Protein AF-A0A9P9ZEA2-F1 (afdb_monomer_lite)

Structure (mmCIF, N/CA/C/O backbone):
data_AF-A0A9P9ZEA2-F1
#
_entry.id   AF-A0A9P9ZEA2-F1
#
loop_
_atom_site.group_PDB
_atom_site.id
_atom_site.type_symbol
_atom_site.label_atom_id
_atom_site.label_alt_id
_atom_site.label_comp_id
_atom_site.label_asym_id
_atom_site.label_entity_id
_atom_site.label_seq_id
_atom_site.pdbx_PDB_ins_code
_atom_site.Cartn_x
_atom_site.Cartn_y
_atom_site.Cartn_z
_atom_site.occupancy
_atom_site.B_iso_or_equiv
_atom_site.auth_seq_id
_atom_site.auth_comp_id
_atom_site.auth_asym_id
_atom_site.auth_atom_id
_atom_site.pdbx_PDB_model_num
ATOM 1 N N . MET A 1 1 ? -6.207 -0.765 5.613 1.00 91.62 1 MET A N 1
ATOM 2 C CA . MET A 1 1 ? -5.138 0.172 5.197 1.00 91.62 1 MET A CA 1
ATOM 3 C C . MET A 1 1 ? -4.862 1.158 6.320 1.00 91.62 1 MET A C 1
ATOM 5 O O . MET A 1 1 ? -5.777 1.395 7.103 1.00 91.62 1 MET A O 1
ATOM 9 N N . ALA A 1 2 ? -3.643 1.686 6.414 1.00 94.38 2 ALA A N 1
ATOM 10 C CA . ALA A 1 2 ? -3.234 2.719 7.367 1.00 94.38 2 ALA A CA 1
ATOM 11 C C . ALA A 1 2 ? -2.660 3.947 6.628 1.00 94.38 2 ALA A C 1
ATOM 13 O O . ALA A 1 2 ? -1.955 3.785 5.629 1.00 94.38 2 ALA A O 1
ATOM 14 N N . TYR A 1 3 ? -2.970 5.139 7.141 1.00 92.75 3 TYR A N 1
ATOM 15 C CA . TYR A 1 3 ? -2.636 6.466 6.618 1.00 92.75 3 TYR A CA 1
ATOM 16 C C . TYR A 1 3 ? -2.041 7.311 7.750 1.00 92.75 3 TYR A C 1
ATOM 18 O O . TYR A 1 3 ? -2.769 7.890 8.561 1.00 92.75 3 TYR A O 1
ATOM 26 N N . TRP A 1 4 ? -0.726 7.239 7.929 1.00 93.38 4 TRP A N 1
ATOM 27 C CA . TRP A 1 4 ? -0.042 7.840 9.080 1.00 93.38 4 TRP A CA 1
ATOM 28 C C . TRP A 1 4 ? 0.544 9.201 8.683 1.00 93.38 4 TRP A C 1
ATOM 30 O O . TRP A 1 4 ? 0.727 9.464 7.493 1.00 93.38 4 TRP A O 1
ATOM 40 N N . PRO A 1 5 ? 0.840 10.094 9.642 1.00 91.69 5 PRO A N 1
ATOM 41 C CA . PRO A 1 5 ? 1.437 11.386 9.322 1.00 91.69 5 PRO A CA 1
ATOM 42 C C . PRO A 1 5 ? 2.918 11.268 8.937 1.00 91.69 5 PRO A C 1
ATOM 44 O O . PRO A 1 5 ? 3.468 12.180 8.318 1.00 91.69 5 PRO A O 1
ATOM 47 N N . GLU A 1 6 ? 3.583 10.167 9.289 1.00 89.94 6 GLU A N 1
ATOM 48 C CA . GLU A 1 6 ? 4.954 9.893 8.875 1.00 89.94 6 GLU A CA 1
ATOM 49 C C . GLU A 1 6 ? 5.039 9.524 7.387 1.00 89.94 6 GLU A C 1
ATOM 51 O O . GLU A 1 6 ? 4.114 8.975 6.793 1.00 89.94 6 GLU A O 1
ATOM 56 N N . ALA A 1 7 ? 6.191 9.800 6.773 1.00 87.81 7 ALA A N 1
ATOM 57 C CA . ALA A 1 7 ? 6.465 9.347 5.417 1.00 87.81 7 ALA A CA 1
ATOM 58 C C . ALA A 1 7 ? 6.659 7.823 5.377 1.00 87.81 7 ALA A C 1
ATOM 60 O O . ALA A 1 7 ? 7.300 7.237 6.254 1.00 87.81 7 ALA A O 1
ATOM 61 N N . ILE A 1 8 ? 6.168 7.191 4.314 1.00 88.94 8 ILE A N 1
ATOM 62 C CA . ILE A 1 8 ? 6.379 5.763 4.065 1.00 88.94 8 ILE A CA 1
ATOM 63 C C . ILE A 1 8 ? 7.842 5.535 3.685 1.00 88.94 8 ILE A C 1
ATOM 65 O O . ILE A 1 8 ? 8.397 6.232 2.832 1.00 88.94 8 ILE A O 1
ATOM 69 N N . SER A 1 9 ? 8.467 4.535 4.304 1.00 90.69 9 SER A N 1
ATOM 70 C CA . SER A 1 9 ? 9.840 4.130 4.005 1.00 90.69 9 SER A CA 1
ATOM 71 C C . SER A 1 9 ? 9.878 2.834 3.189 1.00 90.69 9 SER A C 1
ATOM 73 O O . SER A 1 9 ? 8.877 2.141 3.012 1.00 90.69 9 SER A O 1
ATOM 75 N N . CYS A 1 10 ? 11.067 2.456 2.725 1.00 95.56 10 CYS A N 1
ATOM 76 C CA . CYS A 1 10 ? 11.276 1.209 1.989 1.00 95.56 10 CYS A CA 1
ATOM 77 C C . CYS A 1 10 ? 11.140 -0.070 2.853 1.00 95.56 10 CYS A C 1
ATOM 79 O O . CYS A 1 10 ? 11.220 -1.172 2.309 1.00 95.56 10 CYS A O 1
ATOM 81 N N . ASN A 1 11 ? 10.971 0.056 4.178 1.00 94.88 11 ASN A N 1
ATOM 82 C CA . ASN A 1 11 ? 10.863 -1.060 5.133 1.00 94.88 11 ASN A CA 1
ATOM 83 C C . ASN A 1 11 ? 9.706 -0.926 6.133 1.00 94.88 11 ASN A C 1
ATOM 85 O O . ASN A 1 11 ? 9.205 -1.933 6.621 1.00 94.88 11 ASN A O 1
ATOM 89 N N . ASP A 1 12 ? 9.275 0.293 6.443 1.00 91.00 12 ASP A N 1
ATOM 90 C CA . ASP A 1 12 ? 8.458 0.568 7.631 1.00 91.00 12 ASP A CA 1
ATOM 91 C C . ASP A 1 12 ? 6.960 0.657 7.309 1.00 91.00 12 ASP A C 1
ATOM 93 O O . ASP A 1 12 ? 6.206 1.370 7.967 1.00 91.00 12 ASP A O 1
ATOM 97 N N . PHE A 1 13 ? 6.519 -0.068 6.277 1.00 94.31 13 PHE A N 1
ATOM 98 C CA . PHE A 1 13 ? 5.126 -0.069 5.828 1.00 94.31 13 PHE A CA 1
ATOM 99 C C . PHE A 1 13 ? 4.242 -1.049 6.610 1.00 94.31 13 PHE A C 1
ATOM 101 O O . PHE A 1 13 ? 3.027 -1.019 6.452 1.00 94.31 13 PHE A O 1
ATOM 108 N N . CYS A 1 14 ? 4.805 -1.941 7.432 1.00 96.75 14 CYS A N 1
ATOM 109 C CA . CYS A 1 14 ? 4.018 -2.893 8.213 1.00 96.75 14 CYS A CA 1
ATOM 110 C C . CYS A 1 14 ? 3.845 -2.408 9.652 1.00 96.75 14 CYS A C 1
ATOM 112 O O . CYS A 1 14 ? 4.822 -2.259 10.389 1.00 96.75 14 CYS A O 1
ATOM 114 N N . VAL A 1 15 ? 2.599 -2.193 10.073 1.00 96.62 15 VAL A N 1
ATOM 115 C CA . VAL A 1 15 ? 2.271 -1.720 11.422 1.00 96.62 15 VAL A CA 1
ATOM 116 C C . VAL A 1 15 ? 1.364 -2.711 12.139 1.00 96.62 15 VAL A C 1
ATOM 118 O O . VAL A 1 15 ? 0.409 -3.231 11.570 1.00 96.62 15 VAL A O 1
ATOM 121 N N . GLU A 1 16 ? 1.657 -2.979 13.407 1.00 97.44 16 GLU A N 1
ATOM 122 C CA . GLU A 1 16 ? 0.759 -3.702 14.306 1.00 97.44 16 GLU A CA 1
ATOM 123 C C . GLU A 1 16 ? 0.009 -2.685 15.161 1.00 97.44 16 GLU A C 1
ATOM 125 O O . GLU A 1 16 ? 0.640 -1.926 15.898 1.00 97.44 16 GLU A O 1
ATOM 130 N N . VAL A 1 17 ? -1.321 -2.682 15.082 1.00 97.19 17 VAL A N 1
ATOM 131 C CA . VAL A 1 17 ? -2.197 -1.809 15.875 1.00 97.19 17 VAL A CA 1
ATOM 132 C C . VAL A 1 17 ? -2.972 -2.657 16.870 1.00 97.19 17 VAL A C 1
ATOM 134 O O . VAL A 1 17 ? -3.489 -3.716 16.519 1.00 97.19 17 VAL A O 1
ATOM 137 N N . SER A 1 18 ? -3.032 -2.205 18.120 1.00 96.62 18 SER A N 1
ATOM 138 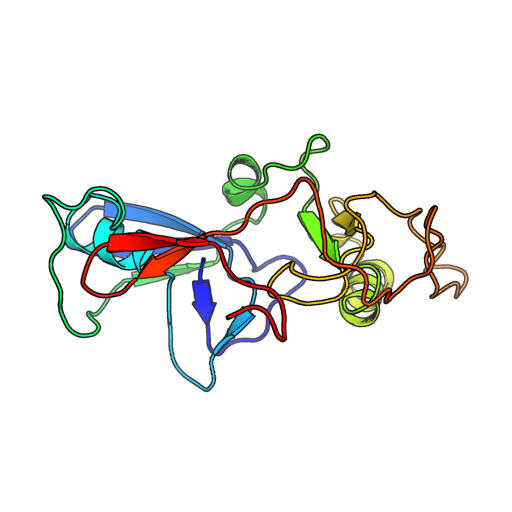C CA . SER A 1 18 ? -3.6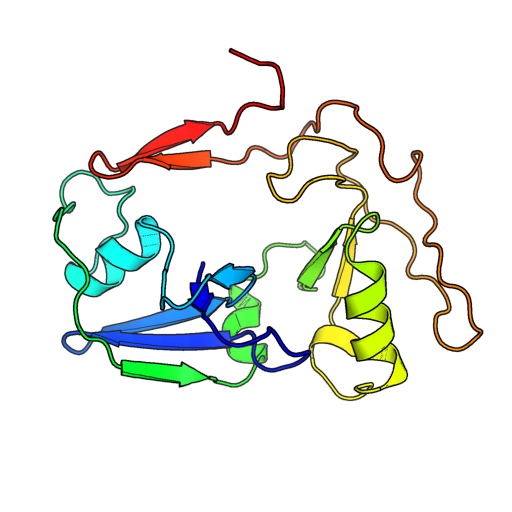30 -2.938 19.232 1.00 96.62 18 SER A CA 1
ATOM 139 C C . SER A 1 18 ? -4.636 -2.097 20.011 1.00 96.62 18 SER A C 1
ATOM 141 O O . SER A 1 18 ? -4.378 -0.938 20.347 1.00 96.62 18 SER A O 1
ATOM 143 N N . TYR A 1 19 ? -5.769 -2.712 20.345 1.00 95.62 19 TYR A N 1
ATOM 144 C CA . TYR A 1 19 ? -6.839 -2.118 21.142 1.00 95.62 19 TYR A CA 1
ATOM 145 C C . TYR A 1 19 ? -7.619 -3.203 21.890 1.00 95.62 19 TYR A C 1
ATOM 147 O O . TYR A 1 19 ? -7.915 -4.255 21.329 1.00 95.62 19 TYR A O 1
ATOM 155 N N . GLY A 1 20 ? -7.947 -2.970 23.165 1.00 91.50 20 GLY A N 1
ATOM 156 C CA . GLY A 1 20 ? -8.819 -3.871 23.933 1.00 91.50 20 GLY A CA 1
ATOM 157 C C . GLY A 1 20 ? -8.349 -5.335 23.999 1.00 91.50 20 GLY A C 1
ATOM 158 O O . GLY A 1 20 ? -9.179 -6.238 24.009 1.00 91.50 20 GLY A O 1
ATOM 159 N N . GLY A 1 21 ? -7.032 -5.581 23.989 1.00 92.25 21 GLY A N 1
ATOM 160 C CA . GLY A 1 21 ? -6.442 -6.929 23.986 1.00 92.25 21 GLY A CA 1
ATOM 161 C C . GLY A 1 21 ? -6.379 -7.616 22.614 1.00 92.25 21 GLY A C 1
ATOM 162 O O . GLY A 1 21 ? -5.894 -8.741 22.527 1.00 92.25 21 GLY A O 1
ATOM 163 N N . ARG A 1 22 ? -6.835 -6.954 21.546 1.00 93.06 22 ARG A N 1
ATOM 164 C CA . ARG A 1 22 ? -6.713 -7.405 20.153 1.00 93.06 22 ARG A CA 1
ATOM 165 C C . ARG A 1 22 ? -5.544 -6.708 19.471 1.00 93.06 22 ARG A C 1
ATOM 167 O O . ARG A 1 22 ? -5.227 -5.569 19.813 1.00 93.06 22 ARG A O 1
ATOM 174 N N . SER A 1 23 ? -4.977 -7.363 18.461 1.00 95.12 23 SER A N 1
ATOM 175 C CA . SER A 1 23 ? -3.958 -6.792 17.578 1.00 95.12 23 SER A CA 1
ATOM 176 C C . SER A 1 23 ? -4.235 -7.176 16.126 1.00 95.12 23 SER A C 1
ATOM 178 O O . SER A 1 23 ? -4.678 -8.293 15.854 1.00 95.12 23 SER A O 1
ATOM 180 N N . ALA A 1 24 ? -3.955 -6.266 15.196 1.00 95.94 24 ALA A N 1
ATOM 181 C CA . ALA A 1 24 ? -4.027 -6.502 13.757 1.00 95.94 24 ALA A CA 1
ATOM 182 C C . ALA A 1 24 ? -2.825 -5.894 13.036 1.00 95.94 24 ALA A C 1
ATOM 184 O O . ALA A 1 24 ? -2.257 -4.900 13.487 1.00 95.94 24 ALA A O 1
ATOM 185 N N . LEU A 1 25 ? -2.461 -6.497 11.905 1.00 97.12 25 LEU A N 1
ATOM 186 C CA . LEU A 1 25 ? -1.431 -5.985 11.010 1.00 97.12 25 LEU A CA 1
ATOM 187 C C . LEU A 1 25 ? -2.075 -5.163 9.904 1.00 97.12 25 LEU A C 1
ATOM 189 O O . LEU A 1 25 ? -2.956 -5.664 9.206 1.00 97.12 25 LEU A O 1
ATOM 193 N N . PHE A 1 26 ? -1.605 -3.935 9.717 1.00 95.94 26 PHE A N 1
ATOM 194 C CA . PHE A 1 26 ? -2.004 -3.061 8.624 1.00 95.94 26 PHE A CA 1
ATOM 195 C C . PHE A 1 26 ? -0.793 -2.654 7.795 1.00 95.94 26 PHE A C 1
ATOM 197 O O . PHE A 1 26 ? 0.333 -2.597 8.287 1.00 95.94 26 PHE A O 1
ATOM 204 N N . MET A 1 27 ? -1.055 -2.339 6.529 1.00 94.94 27 MET A N 1
ATOM 205 C CA . MET A 1 27 ? -0.073 -1.714 5.657 1.00 94.94 27 MET A CA 1
ATOM 206 C C . MET A 1 27 ? -0.272 -0.194 5.686 1.00 94.94 27 MET A C 1
ATOM 208 O O . MET A 1 27 ? -1.361 0.285 5.356 1.00 94.94 27 MET A O 1
ATOM 212 N N . HIS A 1 28 ? 0.763 0.532 6.102 1.00 94.44 28 HIS A N 1
ATOM 213 C CA . HIS A 1 28 ? 0.897 1.980 5.981 1.00 94.44 28 HIS A CA 1
ATOM 214 C C . HIS A 1 28 ? 1.357 2.299 4.556 1.00 94.44 28 HIS A C 1
ATOM 216 O O . HIS A 1 28 ? 2.511 2.052 4.207 1.00 94.44 28 HIS A O 1
ATOM 222 N N . LEU A 1 29 ? 0.423 2.762 3.725 1.00 89.25 29 LEU A N 1
ATOM 223 C CA . LEU A 1 29 ? 0.618 2.884 2.272 1.00 89.25 29 LEU A CA 1
ATOM 224 C C . LEU A 1 29 ? 0.303 4.265 1.716 1.00 89.25 29 LEU A C 1
ATOM 226 O O . LEU A 1 29 ? 0.528 4.495 0.532 1.00 89.25 29 LEU A O 1
ATOM 230 N N . ASP A 1 30 ? -0.169 5.179 2.555 1.00 87.12 30 ASP A N 1
ATOM 231 C CA . ASP A 1 30 ? -0.348 6.574 2.178 1.00 87.12 30 ASP A CA 1
ATOM 232 C C . ASP A 1 30 ? -0.168 7.476 3.408 1.00 87.12 30 ASP A C 1
ATOM 234 O O . ASP A 1 30 ? -0.152 6.998 4.544 1.00 87.12 30 ASP A O 1
ATOM 238 N N . ASN A 1 31 ? 0.026 8.768 3.180 1.00 88.81 31 ASN A N 1
ATOM 239 C CA . ASN A 1 31 ? 0.260 9.758 4.215 1.00 88.81 31 ASN A CA 1
ATOM 240 C C . ASN A 1 31 ? -1.032 10.513 4.534 1.00 88.81 31 ASN A C 1
ATOM 242 O O . ASN A 1 31 ? -1.781 10.904 3.641 1.00 88.81 31 ASN A O 1
ATOM 246 N N . SER A 1 32 ? -1.277 10.767 5.812 1.00 87.06 32 SER A N 1
ATOM 247 C CA . SER A 1 32 ? -2.335 11.684 6.230 1.00 87.06 32 SER A CA 1
ATOM 248 C C . SER A 1 32 ? -1.768 13.087 6.475 1.00 87.06 32 SER A C 1
ATOM 250 O O . SER A 1 32 ? -0.600 13.271 6.819 1.00 87.06 32 SER A O 1
ATOM 252 N N . ALA A 1 33 ? -2.629 14.103 6.433 1.00 82.50 33 ALA A N 1
ATOM 253 C CA . ALA A 1 33 ? -2.261 15.481 6.765 1.00 82.50 33 ALA A CA 1
ATOM 254 C C . ALA A 1 33 ? -2.098 15.743 8.287 1.00 82.50 33 ALA A C 1
ATOM 256 O O . ALA A 1 33 ? -2.311 16.871 8.737 1.00 82.50 33 ALA A O 1
ATOM 257 N N . GLY A 1 34 ? -1.750 14.727 9.092 1.00 86.75 34 GLY A N 1
ATOM 258 C CA . GLY A 1 34 ? -1.477 14.871 10.533 1.00 86.75 34 GLY A CA 1
ATOM 259 C C . GLY A 1 34 ? -2.170 13.866 11.463 1.00 86.75 34 GLY A C 1
ATOM 260 O O . GLY A 1 34 ? -1.973 13.938 12.675 1.00 86.75 34 GLY A O 1
ATOM 261 N N . ALA A 1 35 ? -2.977 12.946 10.935 1.00 89.94 35 ALA A N 1
ATOM 262 C CA . ALA A 1 35 ? -3.791 12.005 11.709 1.00 89.94 35 ALA A CA 1
ATOM 263 C C . ALA A 1 35 ? -3.310 10.548 11.569 1.00 89.94 35 ALA A C 1
ATOM 265 O O . ALA A 1 35 ? -2.577 10.205 10.655 1.00 89.94 35 ALA A O 1
ATOM 266 N N . HIS A 1 36 ? -3.689 9.664 12.485 1.00 93.25 36 HIS A N 1
ATOM 267 C CA . HIS A 1 36 ? -3.428 8.229 12.320 1.00 93.25 36 HIS A CA 1
ATOM 268 C C . HIS A 1 36 ? -4.718 7.560 11.858 1.00 93.25 36 HIS A C 1
ATOM 270 O O . HIS A 1 36 ? -5.497 7.078 12.685 1.00 93.25 36 HIS A O 1
ATOM 276 N N . ASP A 1 37 ? -4.965 7.576 10.550 1.00 93.38 37 ASP A N 1
ATOM 277 C CA . ASP A 1 37 ? -6.226 7.097 9.989 1.00 93.38 37 ASP A CA 1
ATOM 278 C C . ASP A 1 37 ? -6.083 5.672 9.471 1.00 93.38 37 ASP A C 1
ATOM 280 O O . ASP A 1 37 ? -5.093 5.305 8.847 1.00 93.38 37 ASP A O 1
ATOM 284 N N . VAL A 1 38 ? -7.097 4.842 9.682 1.00 94.12 38 VAL A N 1
ATOM 285 C CA . VAL A 1 38 ? -7.187 3.515 9.064 1.00 94.12 38 VAL A CA 1
ATOM 286 C C . VAL A 1 38 ? -8.485 3.411 8.281 1.00 94.12 38 VAL A C 1
ATOM 288 O O . VAL A 1 38 ? -9.456 4.104 8.575 1.00 94.12 38 VAL A O 1
ATOM 291 N N . SER A 1 39 ? -8.524 2.516 7.295 1.00 93.06 39 SER A N 1
ATOM 292 C CA . SER A 1 39 ? -9.766 2.206 6.576 1.00 93.06 39 SER A CA 1
ATOM 293 C C . SER A 1 39 ? -10.880 1.824 7.554 1.00 93.06 39 SER A C 1
ATOM 295 O O . SER A 1 39 ? -10.613 1.092 8.510 1.00 93.06 39 SER A O 1
ATOM 297 N N . PHE A 1 40 ? -12.124 2.238 7.285 1.00 94.19 40 PHE A N 1
ATOM 298 C CA . PHE A 1 40 ? -13.263 1.972 8.176 1.00 94.19 40 PHE A CA 1
ATOM 299 C C . PHE A 1 40 ? -13.419 0.479 8.515 1.00 94.19 40 PHE A C 1
ATOM 301 O O . PHE A 1 40 ? -13.644 0.125 9.669 1.00 94.19 40 PHE A O 1
ATOM 308 N N . GLU A 1 41 ? -13.152 -0.395 7.542 1.00 93.38 41 GLU A N 1
ATOM 309 C CA . GLU A 1 41 ? -13.076 -1.848 7.724 1.00 93.38 41 GLU A CA 1
ATOM 310 C C . GLU A 1 41 ? -12.179 -2.267 8.903 1.00 93.38 41 GLU A C 1
ATOM 312 O O . GLU A 1 41 ? -12.572 -3.041 9.774 1.00 93.38 41 GLU A O 1
ATOM 317 N N . ASN A 1 42 ? -10.975 -1.698 8.956 1.00 93.81 42 ASN A N 1
ATOM 318 C CA . ASN A 1 42 ? -9.967 -2.001 9.965 1.00 93.81 42 ASN A CA 1
ATOM 319 C C . ASN A 1 42 ? -10.269 -1.296 11.286 1.00 93.81 42 ASN A C 1
ATOM 321 O O . ASN A 1 42 ? -10.012 -1.850 12.355 1.00 93.81 42 ASN A O 1
ATOM 325 N N . TRP A 1 43 ? -10.802 -0.077 11.209 1.00 94.31 43 TRP A N 1
ATOM 326 C CA . TRP A 1 43 ? -11.222 0.694 12.369 1.00 94.31 43 TRP A CA 1
ATOM 327 C C . TRP A 1 43 ? -12.296 -0.064 13.167 1.00 94.31 43 TRP A C 1
ATOM 329 O O . TRP A 1 43 ? -12.127 -0.284 14.367 1.00 94.31 43 TRP A O 1
ATOM 339 N N . ASN A 1 44 ? -13.339 -0.566 12.489 1.00 95.38 44 ASN A N 1
ATOM 340 C CA . ASN A 1 44 ? -14.427 -1.297 13.142 1.00 95.38 44 ASN A CA 1
ATOM 341 C C . ASN A 1 44 ? -13.930 -2.622 13.729 1.00 95.38 44 ASN A C 1
ATOM 343 O O . ASN A 1 44 ? -14.314 -2.981 14.843 1.00 95.38 44 ASN A O 1
ATOM 347 N N . TYR A 1 45 ? -13.018 -3.309 13.031 1.00 95.12 45 TYR A N 1
ATOM 348 C CA . TYR A 1 45 ? -12.394 -4.529 13.543 1.00 95.12 45 TYR A CA 1
ATOM 349 C C . TYR A 1 45 ? -11.630 -4.285 14.845 1.00 95.12 45 TYR A C 1
ATOM 351 O O . TYR A 1 45 ? -11.733 -5.076 15.783 1.00 95.12 45 TYR A O 1
ATOM 359 N N . LEU A 1 46 ? -10.874 -3.190 14.945 1.00 94.62 46 LEU A N 1
ATOM 360 C CA . LEU A 1 46 ? -10.160 -2.868 16.180 1.00 94.62 46 LEU A CA 1
ATOM 361 C C . LEU A 1 46 ? -11.129 -2.667 17.348 1.00 94.62 46 LEU A C 1
ATOM 363 O O . LEU A 1 46 ? -10.935 -3.252 18.422 1.00 94.62 46 LEU A O 1
ATOM 367 N N . GLU A 1 47 ? -12.179 -1.879 17.135 1.00 93.62 47 GLU A N 1
ATOM 368 C CA . GLU A 1 47 ? -13.131 -1.534 18.187 1.00 93.62 47 GLU A CA 1
ATOM 369 C C . GLU A 1 47 ? -13.992 -2.731 18.609 1.00 93.62 47 GLU A C 1
ATOM 371 O O . GLU A 1 47 ? -14.103 -3.026 19.802 1.00 93.62 47 GLU A O 1
ATOM 376 N N . THR A 1 48 ? -14.545 -3.463 17.643 1.00 94.00 48 THR A N 1
ATOM 377 C CA . THR A 1 48 ? -15.603 -4.461 17.875 1.00 94.00 48 THR A CA 1
ATOM 378 C C . THR A 1 48 ? -15.125 -5.909 17.764 1.00 94.00 48 THR A C 1
ATOM 380 O O . THR A 1 48 ? -15.751 -6.809 18.321 1.00 94.00 48 THR A O 1
ATOM 383 N N . GLY A 1 49 ? -14.005 -6.148 17.077 1.00 94.56 49 GLY A N 1
ATOM 384 C CA . GLY A 1 49 ? -13.547 -7.479 16.670 1.00 94.56 49 GLY A CA 1
ATOM 385 C C . GLY A 1 49 ? -14.082 -7.947 15.313 1.00 94.56 49 GLY A C 1
ATOM 386 O O . GLY A 1 49 ? -13.685 -9.021 14.869 1.00 94.56 49 GLY A O 1
ATOM 387 N N . TYR A 1 50 ? -14.930 -7.158 14.646 1.00 95.38 50 TYR A N 1
ATOM 388 C CA . TYR A 1 50 ? -15.550 -7.502 13.364 1.00 95.38 50 TYR A CA 1
ATOM 389 C C . TYR A 1 50 ? -15.259 -6.440 12.297 1.00 95.38 50 TYR A C 1
ATOM 391 O O . TYR A 1 50 ? -15.281 -5.246 12.607 1.00 95.38 50 TYR A O 1
ATOM 399 N N . PRO A 1 51 ? -14.994 -6.830 11.040 1.00 94.19 51 PRO A N 1
ATOM 400 C CA . PRO A 1 51 ? -14.861 -5.868 9.950 1.00 94.19 51 PRO A CA 1
ATOM 401 C C . PRO A 1 51 ? -16.151 -5.055 9.748 1.00 94.19 51 PRO A C 1
ATOM 403 O O . PRO A 1 51 ? -17.240 -5.513 10.086 1.00 94.19 51 PRO A O 1
ATOM 406 N N . ALA A 1 52 ? -16.047 -3.857 9.170 1.00 95.00 52 ALA A N 1
ATOM 407 C CA . ALA A 1 52 ? -17.214 -3.006 8.912 1.00 95.00 52 ALA A CA 1
ATOM 408 C C . ALA A 1 52 ? -18.159 -3.601 7.851 1.00 95.00 52 ALA A C 1
ATOM 410 O O . ALA A 1 52 ? -19.365 -3.367 7.896 1.00 95.00 52 ALA A O 1
ATOM 411 N N . SER A 1 53 ? -17.629 -4.409 6.932 1.00 93.81 53 SER A N 1
ATOM 412 C CA . SER A 1 53 ? -18.406 -5.198 5.973 1.00 93.81 53 SER A CA 1
ATOM 413 C C . SER A 1 53 ? -19.354 -6.204 6.647 1.00 93.81 53 SER A C 1
ATOM 415 O O . SER A 1 53 ? -20.366 -6.597 6.057 1.00 93.81 53 SER A O 1
ATOM 417 N N . GLU A 1 54 ? -19.107 -6.570 7.909 1.00 95.50 54 GLU A N 1
ATOM 418 C CA . GLU A 1 54 ? -20.020 -7.367 8.725 1.00 95.50 54 GLU A CA 1
ATOM 419 C C . GLU A 1 54 ? -21.040 -6.471 9.443 1.00 95.50 54 GLU A C 1
ATOM 421 O O . GLU A 1 54 ? -20.969 -6.195 10.641 1.00 95.50 54 GLU A O 1
ATOM 426 N N . LYS A 1 55 ? -22.032 -6.018 8.672 1.00 90.25 55 LYS A N 1
ATOM 427 C CA . LYS A 1 55 ? -22.952 -4.919 9.019 1.00 90.25 55 LYS A CA 1
ATOM 428 C C . LYS A 1 55 ? -23.651 -5.014 10.382 1.00 90.25 55 LYS A C 1
ATOM 430 O O . LYS A 1 55 ? -23.989 -3.990 10.966 1.00 90.25 55 LYS A O 1
ATOM 435 N N . ASN A 1 56 ? -23.860 -6.222 10.909 1.00 93.81 56 ASN A N 1
ATOM 436 C CA . ASN A 1 56 ? -24.497 -6.434 12.217 1.00 93.81 56 ASN A CA 1
ATOM 437 C C . ASN A 1 56 ? -23.609 -6.030 13.408 1.00 93.81 56 ASN A C 1
ATOM 439 O O . ASN A 1 56 ? -24.092 -5.981 14.539 1.00 93.81 56 ASN A O 1
ATOM 443 N N . HIS A 1 57 ? -22.329 -5.753 13.163 1.00 93.06 57 HIS A N 1
ATOM 444 C CA . HIS A 1 57 ? -21.326 -5.437 14.176 1.00 93.06 57 HIS A CA 1
ATOM 445 C C . HIS A 1 57 ? -20.707 -4.053 13.984 1.00 93.06 57 HIS A C 1
ATOM 447 O O . HIS A 1 57 ? -19.624 -3.778 14.500 1.00 93.06 57 HIS A O 1
ATOM 453 N N . ILE A 1 58 ? -21.379 -3.168 13.247 1.00 93.19 58 ILE A N 1
ATOM 454 C CA . ILE A 1 58 ? -20.908 -1.799 13.087 1.00 93.19 58 ILE A CA 1
ATOM 455 C C . ILE A 1 58 ? -21.184 -1.000 14.359 1.00 93.19 58 ILE A C 1
ATOM 457 O O . ILE A 1 58 ? -22.323 -0.936 14.825 1.00 93.19 58 ILE A O 1
ATOM 461 N N . ASN A 1 59 ? -20.151 -0.338 14.880 1.00 88.50 59 ASN A N 1
ATOM 462 C CA . ASN A 1 59 ? -20.278 0.622 15.972 1.00 88.50 59 ASN A CA 1
ATOM 463 C C . ASN A 1 59 ? -19.743 1.996 15.544 1.00 88.50 59 ASN A C 1
ATOM 465 O O . ASN A 1 59 ? -18.554 2.256 15.705 1.00 88.50 59 ASN A O 1
ATOM 469 N N . PRO A 1 60 ? -20.573 2.892 14.981 1.00 81.50 60 PRO A N 1
ATOM 470 C CA . PRO A 1 60 ? -20.108 4.199 14.536 1.00 81.50 60 PRO A CA 1
ATOM 471 C C . PRO A 1 60 ? -19.695 5.044 15.743 1.00 81.50 60 PRO A C 1
ATOM 473 O O . PRO A 1 60 ? -20.525 5.381 16.590 1.00 81.50 60 PRO A O 1
ATOM 476 N N . SER A 1 61 ? -18.416 5.394 15.829 1.00 86.06 61 SER A N 1
ATOM 477 C CA . SER A 1 61 ? -17.866 6.188 16.926 1.00 86.06 61 SER A CA 1
ATOM 478 C C . SER A 1 61 ? -16.787 7.151 16.411 1.00 86.06 61 SER A C 1
ATOM 480 O O . SER A 1 61 ? -16.414 7.131 15.237 1.00 86.06 61 SER A O 1
ATOM 482 N N . ALA A 1 62 ? -16.351 8.077 17.266 1.00 87.31 62 ALA A N 1
ATOM 483 C CA . ALA A 1 62 ? -15.227 8.956 16.951 1.00 87.31 62 ALA A CA 1
ATOM 484 C C . ALA A 1 62 ? -13.893 8.198 17.083 1.00 87.31 62 ALA A C 1
ATOM 486 O O . ALA A 1 62 ? -13.848 7.061 17.538 1.00 87.31 62 ALA A O 1
ATOM 487 N N . GLY A 1 63 ? -12.774 8.841 16.745 1.00 87.81 63 GLY A N 1
ATOM 488 C CA . GLY A 1 63 ? -11.455 8.251 16.982 1.00 87.81 63 GLY A CA 1
ATOM 489 C C . GLY A 1 63 ? -11.250 7.826 18.446 1.00 87.81 63 GLY A C 1
ATOM 490 O O . GLY A 1 63 ? -11.693 8.506 19.374 1.00 87.81 63 GLY A O 1
ATOM 491 N N . PHE A 1 64 ? -10.543 6.715 18.649 1.00 91.12 64 PHE A N 1
ATOM 492 C CA . PHE A 1 64 ? -10.178 6.200 19.968 1.00 91.12 64 PHE A CA 1
ATOM 493 C C . PHE A 1 64 ? -8.673 5.942 20.065 1.00 91.12 64 PHE A C 1
ATOM 495 O O . PHE A 1 64 ? -7.987 5.714 19.069 1.00 91.12 64 PHE A O 1
ATOM 502 N N . THR A 1 65 ? -8.148 5.974 21.290 1.00 94.62 65 THR A N 1
ATOM 503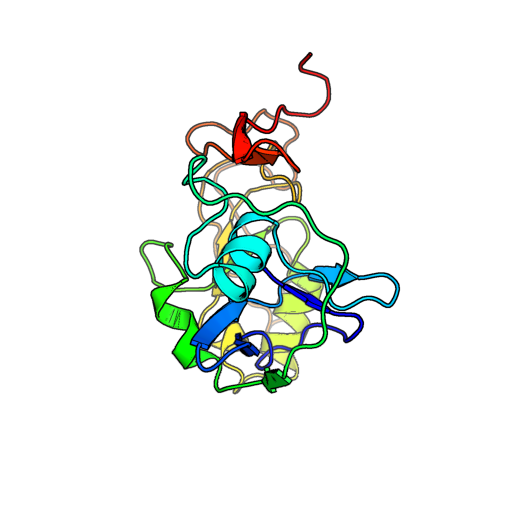 C CA . THR A 1 65 ? -6.717 5.775 21.535 1.00 94.62 65 THR A CA 1
ATOM 504 C C . THR A 1 65 ? -6.344 4.304 21.392 1.00 94.62 65 THR A C 1
ATOM 506 O O . THR A 1 65 ? -6.847 3.447 22.121 1.00 94.62 65 THR A O 1
ATOM 509 N N . THR A 1 66 ? -5.405 4.025 20.494 1.00 94.31 66 THR A N 1
ATOM 510 C CA . THR A 1 66 ? -4.803 2.703 20.297 1.00 94.31 66 THR A CA 1
ATOM 511 C C . THR A 1 66 ? -3.310 2.740 20.599 1.00 94.31 66 THR A C 1
ATOM 513 O O . THR A 1 66 ? -2.728 3.800 20.828 1.00 94.31 66 THR A O 1
ATOM 516 N N . GLN A 1 67 ? -2.689 1.565 20.633 1.00 96.38 67 GLN A N 1
ATOM 517 C CA . GLN A 1 67 ? -1.236 1.431 20.603 1.00 96.38 67 GLN A CA 1
ATOM 518 C C . GLN A 1 67 ? -0.835 0.919 19.229 1.00 96.38 67 GLN A C 1
ATOM 520 O O . GLN A 1 67 ? -1.473 -0.001 18.717 1.00 96.38 67 GLN A O 1
ATOM 525 N N . TYR A 1 68 ? 0.234 1.454 18.651 1.00 96.06 68 TYR A N 1
ATOM 526 C CA . TYR A 1 68 ? 0.795 0.905 17.425 1.00 96.06 68 TYR A CA 1
ATOM 527 C C . TYR A 1 68 ? 2.312 0.796 17.509 1.00 96.06 68 TYR A C 1
ATOM 529 O O . TYR A 1 68 ? 2.965 1.470 18.305 1.00 96.06 68 TYR A O 1
ATOM 537 N N . LYS A 1 69 ? 2.870 -0.071 16.670 1.00 95.94 69 LYS A N 1
ATOM 538 C CA . LYS A 1 69 ? 4.309 -0.143 16.417 1.00 95.94 69 LYS A CA 1
ATOM 539 C C . LYS A 1 69 ? 4.561 -0.568 14.978 1.00 95.94 69 LYS A C 1
ATOM 541 O O . LYS A 1 69 ? 3.844 -1.420 14.448 1.00 95.94 69 LYS A O 1
ATOM 546 N N . THR A 1 70 ? 5.611 -0.027 14.380 1.00 95.75 70 THR A N 1
ATOM 547 C CA . THR A 1 70 ? 6.180 -0.580 13.150 1.00 95.75 70 THR A CA 1
ATOM 548 C C . THR A 1 70 ? 6.801 -1.937 13.460 1.00 95.75 70 THR A C 1
ATOM 550 O O . THR A 1 70 ? 7.483 -2.111 14.474 1.00 95.75 70 THR A O 1
ATOM 553 N N . VAL A 1 71 ? 6.534 -2.917 12.609 1.00 96.81 71 VAL A N 1
ATOM 554 C CA . VAL A 1 71 ? 7.068 -4.276 12.713 1.00 96.81 71 VAL A CA 1
ATOM 555 C C . VAL A 1 71 ? 7.755 -4.656 11.407 1.00 96.81 71 VAL A C 1
ATOM 557 O O . VAL A 1 71 ? 7.643 -3.946 10.413 1.00 96.81 71 VAL A O 1
ATOM 560 N N . ASP A 1 72 ? 8.471 -5.780 11.407 1.00 96.12 72 ASP A N 1
ATOM 561 C CA . ASP A 1 72 ? 9.157 -6.252 10.205 1.00 96.12 72 ASP A CA 1
ATOM 562 C C . ASP A 1 72 ? 8.192 -6.361 9.011 1.00 96.12 72 ASP A C 1
ATOM 564 O O . ASP A 1 72 ? 7.118 -6.961 9.127 1.00 96.12 72 ASP A O 1
ATOM 568 N N . ALA A 1 73 ? 8.595 -5.794 7.869 1.00 95.75 73 ALA A N 1
ATOM 569 C CA . ALA A 1 73 ? 7.831 -5.769 6.623 1.00 95.75 73 ALA A CA 1
ATOM 570 C C . ALA A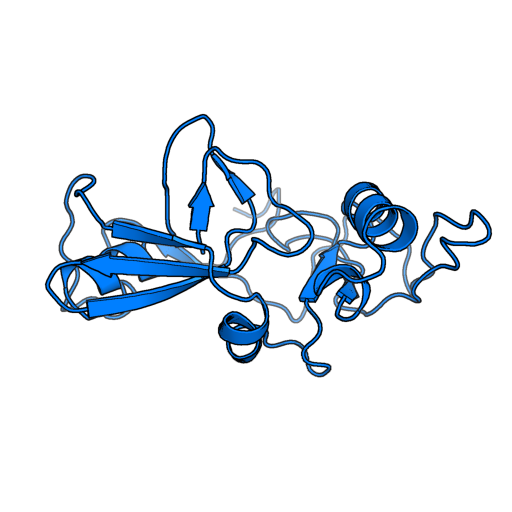 1 73 ? 7.278 -7.146 6.225 1.00 95.75 73 ALA A C 1
ATOM 572 O O . ALA A 1 73 ? 6.136 -7.256 5.769 1.00 95.75 73 ALA A O 1
ATOM 573 N N . SER A 1 74 ? 8.051 -8.214 6.454 1.00 95.81 74 SER A N 1
ATOM 574 C CA . SER A 1 74 ? 7.654 -9.582 6.112 1.00 95.81 74 SER A CA 1
ATOM 575 C C . SER A 1 74 ? 6.405 -10.049 6.857 1.00 95.81 74 SER A C 1
ATOM 577 O O . SER A 1 74 ? 5.682 -10.906 6.349 1.00 95.81 74 SER A O 1
ATOM 579 N N . ARG A 1 75 ? 6.076 -9.456 8.015 1.00 97.38 75 ARG A N 1
ATOM 580 C CA . ARG A 1 75 ? 4.838 -9.775 8.741 1.00 97.38 75 ARG A CA 1
ATOM 581 C C . ARG A 1 75 ? 3.589 -9.401 7.948 1.00 97.38 75 ARG A C 1
ATOM 583 O O . ARG A 1 75 ? 2.567 -10.059 8.114 1.00 97.38 75 ARG A O 1
ATOM 590 N N . CYS A 1 76 ? 3.673 -8.398 7.076 1.00 96.50 76 CYS A N 1
ATOM 591 C CA . CYS A 1 76 ? 2.577 -7.997 6.201 1.00 96.50 76 CYS A CA 1
ATOM 592 C C . CYS A 1 76 ? 2.582 -8.726 4.850 1.00 96.50 76 CYS A C 1
ATOM 594 O O . CYS A 1 76 ? 1.628 -8.563 4.096 1.00 96.50 76 CYS A O 1
ATOM 596 N N . ALA A 1 77 ? 3.575 -9.572 4.544 1.00 94.44 77 ALA A N 1
ATOM 597 C CA . ALA A 1 77 ? 3.614 -10.317 3.282 1.00 94.44 77 ALA A CA 1
ATOM 598 C C . ALA A 1 77 ? 2.330 -11.133 3.001 1.00 94.44 77 ALA A C 1
ATOM 600 O O . ALA A 1 77 ? 1.854 -11.095 1.870 1.00 94.44 77 ALA A O 1
ATOM 601 N N . PRO A 1 78 ? 1.673 -11.781 3.991 1.00 95.38 78 PRO A N 1
ATOM 602 C CA . PRO A 1 78 ? 0.396 -12.464 3.756 1.00 95.38 78 PRO A CA 1
ATOM 603 C C . PRO A 1 78 ? -0.765 -11.546 3.332 1.00 95.38 78 PRO A C 1
ATOM 605 O O . PRO A 1 78 ? -1.791 -12.042 2.857 1.00 95.38 78 PRO A O 1
ATOM 608 N N . LEU A 1 79 ? -0.648 -10.228 3.530 1.00 95.06 79 LEU A N 1
ATOM 609 C CA . LEU A 1 79 ? -1.639 -9.234 3.102 1.00 95.06 79 LEU A CA 1
ATOM 610 C C . LEU A 1 79 ? -1.483 -8.862 1.622 1.00 95.06 79 LEU A C 1
ATOM 612 O O . LEU A 1 79 ? -2.432 -8.355 1.031 1.00 95.06 79 LEU A O 1
ATOM 616 N N . ILE A 1 80 ? -0.330 -9.152 1.017 1.00 94.75 80 ILE A N 1
ATOM 617 C CA . ILE A 1 80 ? -0.047 -8.892 -0.394 1.00 94.75 80 ILE A CA 1
ATOM 618 C C . ILE A 1 80 ? -0.645 -10.029 -1.226 1.00 94.75 80 ILE A C 1
ATOM 620 O O . ILE A 1 80 ? -0.365 -11.204 -0.988 1.00 94.75 80 ILE A O 1
ATOM 624 N N . LYS A 1 81 ? -1.526 -9.681 -2.171 1.00 93.38 81 LYS A N 1
ATOM 625 C CA . LYS A 1 81 ? -2.346 -10.646 -2.932 1.00 93.38 81 LYS A CA 1
ATOM 626 C C . LYS A 1 81 ? -1.938 -10.809 -4.393 1.00 93.38 81 LYS A C 1
ATOM 628 O O . LYS A 1 81 ? -2.616 -11.509 -5.139 1.00 93.38 81 LYS A O 1
ATOM 633 N N . THR A 1 82 ? -0.843 -10.180 -4.801 1.00 93.88 82 THR A N 1
ATOM 634 C CA . THR A 1 82 ? -0.255 -10.394 -6.123 1.00 93.88 82 THR A CA 1
ATOM 635 C C . THR A 1 82 ? 0.194 -11.848 -6.262 1.00 93.88 82 THR A C 1
ATOM 637 O O . THR A 1 82 ? 0.576 -12.494 -5.284 1.00 93.88 82 THR A O 1
ATOM 640 N N . ALA A 1 83 ? 0.168 -12.388 -7.482 1.00 93.88 83 ALA A N 1
ATOM 641 C CA . ALA A 1 83 ? 0.545 -13.784 -7.716 1.00 93.88 83 ALA A CA 1
ATOM 642 C C . ALA A 1 83 ? 2.018 -14.074 -7.363 1.00 93.88 83 ALA A C 1
ATOM 644 O O . ALA A 1 83 ? 2.360 -15.198 -7.000 1.00 93.88 83 ALA A O 1
ATOM 645 N N . SER A 1 84 ? 2.884 -13.063 -7.460 1.00 95.31 84 SER A N 1
ATOM 646 C CA . SER A 1 84 ? 4.303 -13.138 -7.100 1.00 95.31 84 SER A CA 1
ATOM 647 C C . SER A 1 84 ? 4.560 -12.997 -5.593 1.00 95.31 84 SER A C 1
ATOM 649 O O . SER A 1 84 ? 5.643 -13.349 -5.128 1.00 95.31 84 SER A O 1
ATOM 651 N N . GLY A 1 85 ? 3.599 -12.457 -4.834 1.00 95.50 85 GLY A N 1
ATOM 652 C CA . GLY A 1 85 ? 3.792 -12.014 -3.452 1.00 95.50 85 GLY A CA 1
ATOM 653 C C . GLY A 1 85 ? 4.592 -10.710 -3.310 1.00 95.50 85 GLY A C 1
ATOM 654 O O . GLY A 1 85 ? 4.883 -10.301 -2.186 1.00 95.50 85 GLY A O 1
ATOM 655 N N . ASN A 1 86 ? 4.952 -10.050 -4.416 1.00 96.56 86 ASN A N 1
ATOM 656 C CA . ASN A 1 86 ? 5.639 -8.758 -4.404 1.00 96.56 86 ASN A CA 1
ATOM 657 C C . ASN A 1 86 ? 4.650 -7.600 -4.234 1.00 96.56 86 ASN A C 1
ATOM 659 O O . ASN A 1 86 ? 3.522 -7.659 -4.720 1.00 96.56 86 ASN A O 1
ATOM 663 N N . MET A 1 87 ? 5.085 -6.521 -3.582 1.00 96.12 87 MET A N 1
ATOM 664 C CA . MET A 1 87 ? 4.264 -5.323 -3.415 1.00 96.12 87 MET A CA 1
ATOM 665 C C . MET A 1 87 ? 4.006 -4.656 -4.779 1.00 96.12 87 MET A C 1
ATOM 667 O O . MET A 1 87 ? 4.975 -4.309 -5.466 1.00 96.12 87 MET A O 1
ATOM 671 N N . PRO A 1 88 ? 2.736 -4.453 -5.170 1.00 95.12 88 PRO A N 1
ATOM 672 C CA . PRO A 1 88 ? 2.401 -3.789 -6.420 1.00 95.12 88 PRO A CA 1
ATOM 673 C C . PRO A 1 88 ? 2.573 -2.272 -6.296 1.00 95.12 88 PRO A C 1
ATOM 675 O O . PRO A 1 88 ? 2.113 -1.659 -5.335 1.00 95.12 88 PRO A O 1
ATOM 678 N N . PHE A 1 89 ? 3.197 -1.661 -7.300 1.00 95.00 89 PHE A N 1
ATOM 679 C CA . PHE A 1 89 ? 3.319 -0.210 -7.436 1.00 95.00 89 PHE A CA 1
ATOM 680 C C . PHE A 1 89 ? 2.858 0.250 -8.816 1.00 95.00 89 PHE A C 1
ATOM 682 O O . PHE A 1 89 ? 3.071 -0.438 -9.814 1.00 95.00 89 PHE A O 1
ATOM 689 N N . SER A 1 90 ? 2.284 1.452 -8.891 1.00 94.62 90 SER A N 1
ATOM 690 C CA . SER A 1 90 ? 1.941 2.073 -10.171 1.00 94.62 90 SER A CA 1
ATOM 691 C C . SER A 1 90 ? 3.214 2.432 -10.937 1.00 94.62 90 SER A C 1
ATOM 693 O O . SER A 1 90 ? 4.010 3.278 -10.519 1.00 94.62 90 SER A O 1
ATOM 695 N N . ALA A 1 91 ? 3.375 1.822 -12.105 1.00 94.88 91 ALA A N 1
ATOM 696 C CA . ALA A 1 91 ? 4.455 2.078 -13.046 1.00 94.88 91 ALA A CA 1
ATOM 697 C C . ALA A 1 91 ? 4.510 3.550 -13.496 1.00 94.88 91 ALA A C 1
ATOM 699 O O . ALA A 1 91 ? 5.587 4.082 -13.762 1.00 94.88 91 ALA A O 1
ATOM 700 N N . ALA A 1 92 ? 3.356 4.220 -13.558 1.00 92.25 92 ALA A N 1
ATOM 701 C CA . ALA A 1 92 ? 3.246 5.602 -14.012 1.00 92.25 92 ALA A CA 1
ATOM 702 C C . ALA A 1 92 ? 3.630 6.629 -12.932 1.00 92.25 92 ALA A C 1
ATOM 704 O O . ALA A 1 92 ? 4.128 7.702 -13.269 1.00 92.25 92 ALA A O 1
ATOM 705 N N . THR A 1 93 ? 3.410 6.325 -11.647 1.00 91.19 93 THR A N 1
ATOM 706 C CA . THR A 1 93 ? 3.486 7.335 -10.569 1.00 91.19 93 THR A CA 1
ATOM 707 C C . THR A 1 93 ? 4.470 7.000 -9.447 1.00 91.19 93 THR A C 1
ATOM 709 O O . THR A 1 93 ? 4.901 7.896 -8.726 1.00 91.19 93 THR A O 1
ATOM 712 N N . SER A 1 94 ? 4.900 5.742 -9.307 1.00 92.81 94 SER A N 1
ATOM 713 C CA . SER A 1 94 ? 5.714 5.291 -8.162 1.00 92.81 94 SER A CA 1
ATOM 714 C C . SER A 1 94 ? 7.222 5.226 -8.432 1.00 92.81 94 SER A C 1
ATOM 716 O O . SER A 1 94 ? 8.000 4.910 -7.530 1.00 92.81 94 SER A O 1
ATOM 718 N N . MET A 1 95 ? 7.674 5.535 -9.653 1.00 93.06 95 MET A N 1
ATOM 719 C CA . MET A 1 95 ? 9.072 5.321 -10.057 1.00 93.06 95 MET A CA 1
ATOM 720 C C . MET A 1 95 ? 10.095 6.080 -9.206 1.00 93.06 95 MET A C 1
ATOM 722 O O . MET A 1 95 ? 11.177 5.554 -8.965 1.00 93.06 95 MET A O 1
ATOM 726 N N . GLY A 1 96 ? 9.766 7.274 -8.703 1.00 92.88 96 GLY A N 1
ATOM 727 C CA . GLY A 1 96 ? 10.658 8.021 -7.808 1.00 92.88 96 GLY A CA 1
ATOM 728 C C . GLY A 1 96 ? 10.913 7.293 -6.483 1.00 92.88 96 GLY A C 1
ATOM 729 O O . GLY A 1 96 ? 12.060 7.167 -6.053 1.00 92.88 96 GLY A O 1
ATOM 730 N N . PHE A 1 97 ? 9.854 6.754 -5.871 1.00 93.75 97 PHE A N 1
ATOM 731 C CA . PHE A 1 97 ? 9.947 5.972 -4.637 1.00 93.75 97 PHE A CA 1
ATOM 732 C C . PHE A 1 97 ? 10.720 4.668 -4.861 1.00 93.75 97 PHE A C 1
ATOM 734 O O . PHE A 1 97 ? 11.668 4.376 -4.130 1.00 93.75 97 PHE A O 1
ATOM 741 N N . ILE A 1 98 ? 10.386 3.930 -5.924 1.00 95.56 98 ILE A N 1
ATOM 742 C CA . ILE A 1 98 ? 11.080 2.688 -6.284 1.00 95.56 98 ILE A CA 1
ATOM 743 C C . ILE A 1 98 ? 12.563 2.943 -6.567 1.00 95.56 98 ILE A C 1
ATOM 745 O O . ILE A 1 98 ? 13.413 2.220 -6.048 1.00 95.56 98 ILE A O 1
ATOM 749 N N . ALA A 1 99 ? 12.898 3.987 -7.329 1.00 95.44 99 ALA A N 1
ATOM 750 C CA . ALA A 1 99 ? 14.283 4.361 -7.595 1.00 95.44 99 ALA A CA 1
ATOM 751 C C . ALA A 1 99 ? 15.039 4.662 -6.296 1.00 95.44 99 ALA A C 1
ATOM 753 O O . ALA A 1 99 ? 16.139 4.145 -6.102 1.00 95.44 99 ALA A O 1
ATOM 754 N N . ASN A 1 100 ? 14.442 5.422 -5.374 1.00 95.19 100 ASN A N 1
ATOM 755 C CA . ASN A 1 100 ? 15.046 5.678 -4.069 1.00 95.19 100 ASN A CA 1
ATOM 756 C C . ASN A 1 100 ? 15.291 4.377 -3.289 1.00 95.19 100 ASN A C 1
ATOM 758 O O . ASN A 1 100 ? 16.391 4.165 -2.778 1.00 95.19 100 ASN A O 1
ATOM 762 N N . CYS A 1 101 ? 14.308 3.476 -3.233 1.00 96.31 101 CYS A N 1
ATOM 763 C CA . CYS A 1 101 ? 14.472 2.207 -2.531 1.00 96.31 101 CYS A CA 1
ATOM 764 C C . CYS A 1 101 ? 15.556 1.331 -3.166 1.00 96.31 101 CYS A C 1
ATOM 766 O O . CYS A 1 101 ? 16.428 0.834 -2.460 1.00 96.31 101 CYS A O 1
ATOM 768 N N . VAL A 1 102 ? 15.567 1.185 -4.490 1.00 95.94 102 VAL A N 1
ATOM 769 C CA . VAL A 1 102 ? 16.533 0.333 -5.199 1.00 95.94 102 VAL A CA 1
ATOM 770 C C . VAL A 1 102 ? 17.957 0.893 -5.140 1.00 95.94 102 VAL A C 1
ATOM 772 O O . VAL A 1 102 ? 18.907 0.124 -4.975 1.00 95.94 102 VAL A O 1
ATOM 775 N N . LEU A 1 103 ? 18.124 2.211 -5.272 1.00 96.00 103 LEU A N 1
ATOM 776 C CA . LEU A 1 103 ? 19.440 2.850 -5.371 1.00 96.00 103 LEU A CA 1
ATOM 777 C C . LEU A 1 103 ? 20.037 3.196 -4.003 1.00 96.00 103 LEU A C 1
ATOM 779 O O . LEU A 1 103 ? 21.223 2.955 -3.782 1.00 96.00 103 LEU A O 1
ATOM 783 N N . ASN A 1 104 ? 19.223 3.705 -3.074 1.00 95.94 104 ASN A N 1
ATOM 784 C CA . ASN A 1 104 ? 19.696 4.229 -1.788 1.00 95.94 104 ASN A CA 1
ATOM 785 C C . ASN A 1 104 ? 19.421 3.276 -0.614 1.00 95.94 104 ASN A C 1
ATOM 787 O O . ASN A 1 104 ? 20.106 3.344 0.405 1.00 95.94 104 ASN A O 1
ATOM 791 N N . HIS A 1 105 ? 18.471 2.347 -0.760 1.00 95.94 105 HIS A N 1
ATOM 792 C CA . HIS A 1 105 ? 18.077 1.391 0.281 1.00 95.94 105 HIS A CA 1
ATOM 793 C C . HIS A 1 105 ? 18.032 -0.046 -0.252 1.00 95.94 105 HIS A C 1
ATOM 795 O O . HIS A 1 105 ? 17.095 -0.790 0.030 1.00 95.94 105 HIS A O 1
ATOM 801 N N . LYS A 1 106 ? 19.049 -0.453 -1.021 1.00 94.81 106 LYS A N 1
ATOM 802 C CA . LYS A 1 106 ? 19.114 -1.742 -1.744 1.00 94.81 106 LYS A CA 1
ATOM 803 C C . LYS A 1 106 ? 18.787 -2.993 -0.913 1.00 94.81 106 LYS A C 1
ATOM 805 O O . LYS A 1 106 ? 18.394 -4.015 -1.465 1.00 94.81 106 LYS A O 1
ATOM 810 N N . ASP A 1 107 ? 18.996 -2.928 0.402 1.00 96.00 107 ASP A N 1
ATOM 811 C CA . ASP A 1 107 ? 18.760 -4.043 1.317 1.00 96.00 107 ASP A CA 1
ATOM 812 C C . ASP A 1 107 ? 17.351 -4.072 1.914 1.00 96.00 107 ASP A C 1
ATOM 814 O O . ASP A 1 107 ? 17.005 -5.049 2.582 1.00 96.00 107 ASP A O 1
ATOM 818 N N . SER A 1 108 ? 16.546 -3.046 1.638 1.00 96.75 108 SER A N 1
ATOM 819 C CA . SER A 1 108 ? 15.155 -2.943 2.062 1.00 96.75 108 SER A CA 1
ATOM 820 C C . SER A 1 108 ? 14.262 -4.012 1.436 1.00 96.75 108 SER A C 1
ATOM 822 O O . SER A 1 108 ? 14.560 -4.565 0.374 1.00 96.75 108 SER A O 1
ATOM 824 N N . TRP A 1 109 ? 13.147 -4.290 2.104 1.00 97.06 109 TRP A N 1
ATOM 825 C CA . TRP A 1 109 ? 12.145 -5.244 1.665 1.00 97.06 109 TRP A CA 1
ATOM 826 C C . TRP A 1 109 ? 11.556 -4.815 0.320 1.00 97.06 109 TRP A C 1
ATOM 828 O O . TRP A 1 109 ? 11.560 -5.608 -0.617 1.00 97.06 109 TRP A O 1
ATOM 838 N N . ILE A 1 110 ? 11.166 -3.542 0.170 1.00 96.94 110 ILE A N 1
ATOM 839 C CA . ILE A 1 110 ? 10.616 -3.035 -1.097 1.00 96.94 110 ILE A CA 1
ATOM 840 C C . ILE A 1 110 ? 11.620 -3.175 -2.242 1.00 96.94 110 ILE A C 1
ATOM 842 O O . ILE A 1 110 ? 11.241 -3.644 -3.307 1.00 96.94 110 ILE A O 1
ATOM 846 N N . ALA A 1 111 ? 12.906 -2.862 -2.038 1.00 96.56 111 ALA A N 1
ATOM 847 C CA . ALA A 1 111 ? 13.917 -3.005 -3.093 1.00 96.56 111 ALA A CA 1
ATOM 848 C C . ALA A 1 111 ? 14.078 -4.452 -3.607 1.00 96.56 111 ALA A C 1
ATOM 850 O O . ALA A 1 111 ? 14.581 -4.656 -4.712 1.00 96.56 111 ALA A O 1
ATOM 851 N N . LYS A 1 112 ? 13.665 -5.446 -2.810 1.00 96.62 112 LYS A N 1
ATOM 852 C CA . LYS A 1 112 ? 13.758 -6.882 -3.113 1.00 96.62 112 LYS A CA 1
ATOM 853 C C . LYS A 1 112 ? 12.424 -7.505 -3.541 1.00 96.62 112 LYS A C 1
ATOM 855 O O . LYS A 1 112 ? 12.444 -8.562 -4.164 1.00 96.62 112 LYS A O 1
ATOM 860 N N . HIS A 1 113 ? 11.298 -6.868 -3.220 1.00 96.94 113 HIS A N 1
ATOM 861 C CA . HIS A 1 113 ? 9.956 -7.447 -3.320 1.00 96.94 113 HIS A CA 1
ATOM 862 C C . HIS A 1 113 ? 8.932 -6.443 -3.864 1.00 96.94 113 HIS A C 1
ATOM 864 O O . HIS A 1 113 ? 7.905 -6.177 -3.240 1.00 96.94 113 HIS A O 1
ATOM 870 N N . PHE A 1 114 ? 9.204 -5.878 -5.038 1.00 96.94 114 PHE A N 1
ATOM 871 C CA . PHE A 1 114 ? 8.261 -5.011 -5.741 1.00 96.94 114 PHE A CA 1
ATOM 872 C C . PHE A 1 114 ? 7.966 -5.532 -7.144 1.00 96.94 114 PHE A C 1
ATOM 874 O O . PHE A 1 114 ? 8.755 -6.267 -7.741 1.00 96.94 114 PHE A O 1
ATOM 881 N N . GLU A 1 115 ? 6.831 -5.110 -7.676 1.00 97.25 115 GLU A N 1
ATOM 882 C CA . GLU A 1 115 ? 6.486 -5.243 -9.085 1.00 97.25 115 GLU A CA 1
ATOM 883 C C . GLU A 1 115 ? 5.742 -3.993 -9.558 1.00 97.25 115 GLU A C 1
ATOM 885 O O . GLU A 1 115 ? 5.133 -3.274 -8.764 1.00 97.25 115 GLU A O 1
ATOM 890 N N . LEU A 1 116 ? 5.840 -3.706 -10.855 1.00 97.00 116 LEU A N 1
ATOM 891 C CA . LEU A 1 116 ? 5.271 -2.508 -11.462 1.00 97.00 116 LEU A CA 1
ATOM 892 C C . LEU A 1 116 ? 4.043 -2.887 -12.2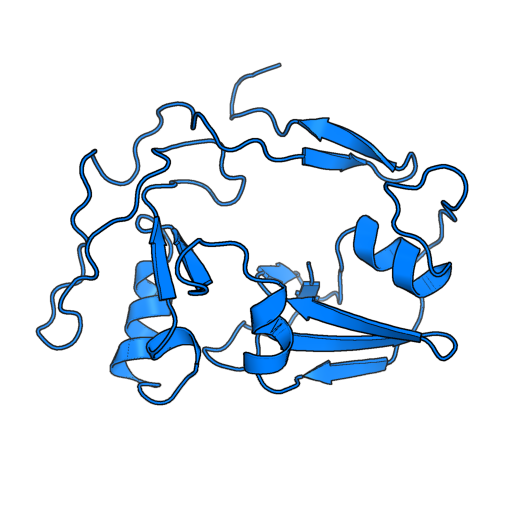81 1.00 97.00 116 LEU A C 1
ATOM 894 O O . LEU A 1 116 ? 4.128 -3.757 -13.143 1.00 97.00 116 LEU A O 1
ATOM 898 N N . TRP A 1 117 ? 2.931 -2.205 -12.036 1.00 96.19 117 TRP A N 1
ATOM 899 C CA . TRP A 1 117 ? 1.664 -2.403 -12.733 1.00 96.19 117 TRP A CA 1
ATOM 900 C C . TRP A 1 117 ? 1.305 -1.173 -13.557 1.00 96.19 117 TRP A C 1
ATOM 902 O O . TRP A 1 117 ? 1.477 -0.044 -13.088 1.00 96.19 117 TRP A O 1
ATOM 912 N N . ASN A 1 118 ? 0.770 -1.369 -14.763 1.00 96.00 118 ASN A N 1
ATOM 913 C CA . ASN A 1 118 ? 0.359 -0.280 -15.657 1.00 96.00 118 ASN A CA 1
ATOM 914 C C . ASN A 1 118 ? -0.985 0.360 -15.251 1.00 96.00 118 ASN A C 1
ATOM 916 O O . ASN A 1 118 ? -1.859 0.590 -16.079 1.00 96.00 118 ASN A O 1
ATOM 920 N N . ILE A 1 119 ? -1.157 0.648 -13.965 1.00 94.31 119 ILE A N 1
ATOM 921 C CA . ILE A 1 119 ? -2.327 1.335 -13.410 1.00 94.31 119 ILE A CA 1
ATOM 922 C C . ILE A 1 119 ? -1.940 2.793 -13.181 1.00 94.31 119 ILE A C 1
ATOM 924 O O . ILE A 1 119 ? -0.868 3.071 -12.636 1.00 94.31 119 ILE A O 1
ATOM 928 N N . HIS A 1 120 ? -2.762 3.731 -13.639 1.00 91.31 120 HIS A N 1
ATOM 929 C CA . HIS A 1 120 ? -2.396 5.143 -13.697 1.00 91.31 120 HIS A CA 1
ATOM 930 C C . HIS A 1 120 ? -2.672 5.895 -12.391 1.00 91.31 120 HIS A C 1
ATOM 932 O O . HIS A 1 120 ? -1.804 6.641 -11.934 1.00 91.31 120 HIS A O 1
ATOM 938 N N . ASP A 1 121 ? -3.844 5.707 -11.791 1.00 87.69 121 ASP A N 1
ATOM 939 C CA . ASP A 1 121 ? -4.292 6.464 -10.622 1.00 87.69 121 ASP A CA 1
ATOM 940 C C . ASP A 1 121 ? -4.331 5.617 -9.341 1.00 87.69 121 ASP A C 1
ATOM 942 O O . ASP A 1 121 ? -4.393 4.388 -9.372 1.00 87.69 121 ASP A O 1
ATOM 946 N N . SER A 1 122 ? -4.303 6.294 -8.191 1.00 83.44 122 SER A N 1
ATOM 947 C CA . SER A 1 122 ? -4.299 5.661 -6.866 1.00 83.44 122 SER A CA 1
ATOM 948 C C . SER A 1 122 ? -5.645 5.062 -6.451 1.00 83.44 122 SER A C 1
ATOM 950 O O . SER A 1 122 ? -5.691 4.305 -5.483 1.00 83.44 122 SER A O 1
ATOM 952 N N . GLN A 1 123 ? -6.729 5.384 -7.160 1.00 85.06 123 GLN A N 1
ATOM 953 C CA . GLN A 1 123 ? -8.040 4.768 -6.960 1.00 85.06 123 GLN A CA 1
ATOM 954 C C . GLN A 1 123 ? -8.203 3.500 -7.816 1.00 85.06 123 GLN A C 1
ATOM 956 O O . GLN A 1 123 ? -9.213 2.815 -7.685 1.00 85.06 123 GLN A O 1
ATOM 961 N N . CYS A 1 124 ? -7.196 3.167 -8.635 1.00 87.69 124 CYS A N 1
ATOM 962 C CA . CYS A 1 124 ? -7.172 2.036 -9.559 1.00 87.69 124 CYS A CA 1
ATOM 963 C C . CYS A 1 124 ? -8.337 2.049 -10.558 1.00 87.69 124 CYS A C 1
ATOM 965 O O . CYS A 1 124 ? -8.932 1.012 -10.834 1.00 87.69 124 CYS A O 1
ATOM 967 N N . ASN A 1 125 ? -8.655 3.215 -11.113 1.00 88.81 125 ASN A N 1
ATOM 968 C CA . ASN A 1 125 ? -9.749 3.376 -12.069 1.00 88.81 125 ASN A CA 1
ATOM 969 C C . ASN A 1 125 ? -9.292 3.395 -13.531 1.00 88.81 125 ASN A C 1
ATOM 971 O O . ASN A 1 125 ? -10.092 3.150 -14.434 1.00 88.81 125 ASN A O 1
ATOM 975 N N . LEU A 1 126 ? -8.027 3.727 -13.774 1.00 91.69 126 LEU A N 1
ATOM 976 C CA . LEU A 1 126 ? -7.464 4.027 -15.081 1.00 91.69 126 LEU A CA 1
ATOM 977 C C . LEU A 1 126 ? -6.189 3.219 -15.338 1.00 91.69 126 LEU A C 1
ATOM 979 O O . LEU A 1 126 ? -5.384 2.963 -14.437 1.00 91.69 126 LEU A O 1
ATOM 983 N N . GLY A 1 127 ? -5.979 2.866 -16.601 1.00 94.38 127 GLY A N 1
ATOM 984 C CA . GLY A 1 127 ? -4.826 2.117 -17.084 1.00 94.38 127 GLY A CA 1
ATOM 985 C C . GLY A 1 127 ? -5.174 0.681 -17.469 1.00 94.38 127 GLY A C 1
ATOM 986 O O . GLY A 1 127 ? -6.298 0.361 -17.847 1.00 94.38 127 GLY A O 1
ATOM 987 N N . HIS A 1 128 ? -4.183 -0.201 -17.386 1.00 95.25 128 HIS A N 1
ATOM 988 C CA . HIS A 1 128 ? -4.276 -1.592 -17.807 1.00 95.25 128 HIS A CA 1
ATOM 989 C C . HIS A 1 128 ? -3.819 -2.531 -16.690 1.00 95.25 128 HIS A C 1
ATOM 991 O O . HIS A 1 128 ? -2.787 -2.318 -16.050 1.00 95.25 128 HIS A O 1
ATOM 997 N N . ASN A 1 129 ? -4.578 -3.608 -16.484 1.00 93.88 129 ASN A N 1
ATOM 998 C CA . ASN A 1 129 ? -4.272 -4.636 -15.495 1.00 93.88 129 ASN A CA 1
ATOM 999 C C . ASN A 1 129 ? -3.150 -5.561 -16.005 1.00 93.88 129 ASN A C 1
ATOM 1001 O O . ASN A 1 129 ? -3.383 -6.706 -16.391 1.00 93.88 129 ASN A O 1
ATOM 1005 N N . GLU A 1 130 ? -1.931 -5.029 -16.085 1.00 95.12 130 GLU A N 1
ATOM 1006 C CA . GLU A 1 130 ? -0.756 -5.715 -16.618 1.00 95.12 130 GLU A CA 1
ATOM 1007 C C . GLU A 1 130 ? 0.515 -5.367 -15.844 1.00 95.12 130 GLU A C 1
ATOM 1009 O O . GLU A 1 130 ? 0.694 -4.247 -15.360 1.00 95.12 130 GLU A O 1
ATOM 1014 N N . ILE A 1 131 ? 1.426 -6.337 -15.784 1.00 96.31 131 ILE A N 1
ATOM 1015 C CA . ILE A 1 131 ? 2.743 -6.172 -15.176 1.00 96.31 131 ILE A CA 1
ATOM 1016 C C . ILE A 1 131 ? 3.705 -5.587 -16.212 1.00 96.31 131 ILE A C 1
ATOM 1018 O O . ILE A 1 131 ? 3.802 -6.066 -17.344 1.00 96.31 131 ILE A O 1
ATOM 1022 N N . CYS A 1 132 ? 4.455 -4.576 -15.798 1.00 96.94 132 CYS A N 1
ATOM 1023 C CA . CYS A 1 132 ? 5.507 -3.948 -16.578 1.00 96.94 132 CYS A CA 1
ATOM 1024 C C . CYS A 1 132 ? 6.881 -4.543 -16.257 1.00 96.94 132 CYS A C 1
ATOM 1026 O O . CYS A 1 132 ? 7.137 -5.065 -15.171 1.00 96.94 132 CYS A O 1
ATOM 1028 N N . GLN A 1 133 ? 7.812 -4.408 -17.195 1.00 95.88 133 GLN A N 1
ATOM 1029 C CA . GLN A 1 133 ? 9.202 -4.791 -16.989 1.00 95.88 133 GLN A CA 1
ATOM 1030 C C . GLN A 1 133 ? 9.888 -3.823 -16.026 1.00 95.88 133 GLN A C 1
ATOM 1032 O O . GLN A 1 133 ? 9.919 -2.611 -16.259 1.00 95.88 133 GLN A O 1
ATOM 1037 N N . THR A 1 134 ? 10.505 -4.355 -14.976 1.00 93.62 134 THR A N 1
ATOM 1038 C CA . THR A 1 134 ? 11.349 -3.562 -14.081 1.00 93.62 134 THR A CA 1
ATOM 1039 C C . THR A 1 134 ? 12.526 -2.967 -14.862 1.00 93.62 134 THR A C 1
ATOM 1041 O O . THR A 1 134 ? 13.307 -3.726 -15.440 1.00 93.62 134 THR A O 1
ATOM 1044 N N . PRO A 1 135 ? 12.680 -1.630 -14.899 1.00 93.44 135 PRO A N 1
ATOM 1045 C CA . PRO A 1 135 ? 13.773 -1.005 -15.626 1.00 93.44 135 PRO A CA 1
ATOM 1046 C C . PRO A 1 135 ? 15.105 -1.180 -14.893 1.00 93.44 135 PRO A C 1
ATOM 1048 O O . PRO A 1 135 ? 15.156 -1.387 -13.677 1.00 93.44 135 PRO A O 1
ATOM 1051 N N . ASP A 1 136 ? 16.203 -1.044 -15.633 1.00 93.38 136 ASP A N 1
ATOM 1052 C CA . ASP A 1 136 ? 17.551 -1.081 -15.072 1.00 93.38 136 ASP A CA 1
ATOM 1053 C C . ASP A 1 136 ? 17.922 0.253 -14.406 1.00 93.38 136 ASP A C 1
ATOM 1055 O O . ASP A 1 136 ? 18.700 1.066 -14.917 1.00 93.38 136 ASP A O 1
ATOM 1059 N N . LEU A 1 137 ? 17.340 0.471 -13.226 1.00 92.69 137 LEU A N 1
ATOM 1060 C CA . LEU A 1 137 ? 17.527 1.683 -12.428 1.00 92.69 137 LEU A CA 1
ATOM 1061 C C . LEU A 1 137 ? 19.000 1.934 -12.089 1.00 92.69 137 LEU A C 1
ATOM 1063 O O . LEU A 1 137 ? 19.426 3.085 -12.008 1.00 92.69 137 LEU A O 1
ATOM 1067 N N . LYS A 1 138 ? 19.794 0.870 -11.919 1.00 88.88 138 LYS A N 1
ATOM 1068 C CA . LYS A 1 138 ? 21.220 0.965 -11.565 1.00 88.88 138 LYS A CA 1
ATOM 1069 C C . LYS A 1 138 ? 22.056 1.550 -12.697 1.00 88.88 138 LYS A C 1
ATOM 1071 O O . LYS A 1 138 ? 23.035 2.237 -12.424 1.00 88.88 138 LYS A O 1
ATOM 1076 N N . ASN A 1 139 ? 21.643 1.317 -13.939 1.00 91.56 139 ASN A N 1
ATOM 1077 C CA . ASN A 1 139 ? 22.266 1.883 -15.131 1.00 91.56 139 ASN A CA 1
ATOM 1078 C C . ASN A 1 139 ? 21.577 3.172 -15.614 1.00 91.56 139 ASN A C 1
ATOM 1080 O O . ASN A 1 139 ? 21.818 3.624 -16.730 1.00 91.56 139 ASN A O 1
ATOM 1084 N N . GLY A 1 140 ? 20.740 3.788 -14.772 1.00 86.31 140 GLY A N 1
ATOM 1085 C CA . GLY A 1 140 ? 20.103 5.074 -15.055 1.00 86.31 140 GLY A CA 1
ATOM 1086 C C . GLY A 1 140 ? 18.845 4.988 -15.920 1.00 86.31 140 GLY A C 1
ATOM 1087 O O . GLY A 1 140 ? 18.339 6.026 -16.345 1.00 86.31 140 GLY A O 1
ATOM 1088 N N . VAL A 1 141 ? 18.310 3.788 -16.171 1.00 90.62 141 VAL A N 1
ATOM 1089 C CA . VAL A 1 141 ? 17.036 3.621 -16.882 1.00 90.62 141 VAL A CA 1
ATOM 1090 C C . VAL A 1 141 ? 15.894 3.839 -15.896 1.00 90.62 141 VAL A C 1
ATOM 1092 O O . VAL A 1 141 ? 15.693 3.044 -14.983 1.00 90.62 141 VAL A O 1
ATOM 1095 N N . ASN A 1 142 ? 15.138 4.921 -16.071 1.00 81.75 142 ASN A N 1
ATOM 1096 C CA . ASN A 1 142 ? 14.044 5.305 -15.173 1.00 81.75 142 ASN A CA 1
ATOM 1097 C C . ASN A 1 142 ? 12.641 5.068 -15.757 1.00 81.75 142 ASN A C 1
ATOM 1099 O O . ASN A 1 142 ? 11.657 5.262 -15.047 1.00 81.75 142 ASN A O 1
ATOM 1103 N N . GLN A 1 143 ? 12.543 4.643 -17.020 1.00 86.31 143 GLN A N 1
ATOM 1104 C CA . GLN A 1 143 ? 11.276 4.363 -17.685 1.00 86.31 143 GLN A CA 1
ATOM 1105 C C . GLN A 1 143 ? 11.057 2.855 -17.808 1.00 86.31 143 GLN A C 1
ATOM 1107 O O . GLN A 1 143 ? 11.852 2.140 -18.414 1.00 86.31 143 GLN A O 1
ATOM 1112 N N . THR A 1 144 ? 9.964 2.378 -17.223 1.00 91.75 144 THR A N 1
ATOM 1113 C CA . THR A 1 144 ? 9.505 0.991 -17.349 1.00 91.75 144 THR A CA 1
ATOM 1114 C C . THR A 1 144 ? 8.836 0.749 -18.706 1.00 91.75 144 THR A C 1
ATOM 1116 O O . THR A 1 144 ? 8.362 1.682 -19.353 1.00 91.75 144 THR A O 1
ATOM 1119 N N . THR A 1 145 ? 8.842 -0.502 -19.166 1.00 93.94 145 THR A N 1
ATOM 1120 C CA . THR A 1 145 ? 8.207 -0.917 -20.426 1.00 93.94 145 THR A CA 1
ATOM 1121 C C . THR A 1 145 ? 7.021 -1.821 -20.117 1.00 93.94 145 THR A C 1
ATOM 1123 O O . THR A 1 145 ? 7.185 -2.825 -19.426 1.00 93.94 145 THR A O 1
ATOM 1126 N N . CYS A 1 146 ? 5.846 -1.484 -20.643 1.00 96.25 146 CYS A N 1
ATOM 1127 C CA . CYS A 1 146 ? 4.605 -2.249 -20.492 1.00 96.25 146 CYS A CA 1
ATOM 1128 C C . CYS A 1 146 ? 4.048 -2.613 -21.878 1.00 96.25 146 CYS A C 1
ATOM 1130 O O . CYS A 1 146 ? 4.535 -2.107 -22.892 1.00 96.25 146 CYS A O 1
ATOM 1132 N N . THR A 1 147 ? 3.050 -3.497 -21.937 1.00 96.62 147 THR A N 1
ATOM 1133 C CA . THR A 1 147 ? 2.415 -3.886 -23.210 1.00 96.62 147 THR A CA 1
ATOM 1134 C C . THR A 1 147 ? 1.637 -2.714 -23.805 1.00 96.62 147 THR A C 1
ATOM 1136 O O . THR A 1 147 ? 1.705 -2.475 -25.011 1.00 96.62 147 THR A O 1
ATOM 1139 N N . HIS A 1 148 ? 0.935 -1.963 -22.957 1.00 96.38 148 HIS A N 1
ATOM 1140 C CA . HIS A 1 148 ? 0.229 -0.742 -23.319 1.00 96.38 148 HIS A CA 1
ATOM 1141 C C . HIS A 1 148 ? 1.011 0.506 -22.897 1.00 96.38 148 HIS A C 1
ATOM 1143 O O . HIS A 1 148 ? 1.968 0.454 -22.122 1.00 96.38 148 HIS A O 1
ATOM 1149 N N . MET A 1 149 ? 0.598 1.662 -23.422 1.00 94.31 149 MET A N 1
ATOM 1150 C CA . MET A 1 149 ? 1.210 2.942 -23.074 1.00 94.31 149 MET A CA 1
ATOM 1151 C C . MET A 1 149 ? 1.059 3.223 -21.573 1.00 94.31 149 MET A C 1
ATOM 1153 O O . MET A 1 149 ? -0.019 3.061 -21.003 1.00 94.31 149 MET A O 1
ATOM 1157 N N . LEU A 1 150 ? 2.145 3.675 -20.944 1.00 93.00 150 LEU A N 1
ATOM 1158 C CA . LEU A 1 150 ? 2.123 4.148 -19.563 1.00 93.00 150 LEU A CA 1
ATOM 1159 C C . LEU A 1 150 ? 1.246 5.390 -19.412 1.00 93.00 150 LEU A C 1
ATOM 1161 O O . LEU A 1 150 ? 1.325 6.312 -20.222 1.00 93.00 150 LEU A O 1
ATOM 1165 N N . GLY A 1 151 ? 0.474 5.440 -18.328 1.00 90.19 151 GLY A N 1
ATOM 1166 C CA . GLY A 1 151 ? -0.382 6.587 -18.020 1.00 90.19 151 GLY A CA 1
ATOM 1167 C C . GLY A 1 151 ? -1.625 6.693 -18.906 1.00 90.19 151 GLY A C 1
ATOM 1168 O O . GLY A 1 151 ? -2.190 7.783 -19.025 1.00 90.19 151 GLY A O 1
ATOM 1169 N N . SER A 1 152 ? -2.039 5.578 -19.523 1.00 93.56 152 SER A N 1
ATOM 1170 C CA . SER A 1 152 ? -3.316 5.499 -20.232 1.00 93.56 152 SER A CA 1
ATOM 1171 C C . SER A 1 152 ? -4.471 5.951 -19.330 1.00 93.56 152 SER A C 1
ATOM 1173 O O . SER A 1 152 ? -4.508 5.638 -18.140 1.00 93.56 152 SER A O 1
ATOM 1175 N N . GLN A 1 153 ? -5.402 6.698 -19.923 1.00 92.44 153 GLN A N 1
ATOM 1176 C CA . GLN A 1 153 ? -6.654 7.134 -19.295 1.00 92.44 153 GLN A CA 1
ATOM 1177 C C . GLN A 1 153 ? -7.812 6.184 -19.638 1.00 92.44 153 GLN A C 1
ATOM 1179 O O . GLN A 1 153 ? -8.974 6.527 -19.430 1.00 92.44 153 GLN A O 1
ATOM 1184 N N . ASP A 1 154 ? -7.516 5.018 -20.216 1.00 92.50 154 ASP A N 1
ATOM 1185 C CA . ASP A 1 154 ? -8.520 3.986 -20.444 1.00 92.50 154 ASP A CA 1
ATOM 1186 C C . ASP A 1 154 ? -9.067 3.497 -19.104 1.00 92.50 154 ASP A C 1
ATOM 1188 O O . ASP A 1 154 ? -8.316 3.360 -18.138 1.00 92.50 154 ASP A O 1
ATOM 1192 N N . LYS A 1 155 ? -10.369 3.205 -19.049 1.00 90.69 155 LYS A N 1
ATOM 1193 C CA . LYS A 1 155 ? -10.977 2.588 -17.870 1.00 90.69 155 LYS A CA 1
ATOM 1194 C C . LYS A 1 155 ? -10.290 1.253 -17.581 1.00 90.69 155 LYS A C 1
ATOM 1196 O O . LYS A 1 155 ? -10.232 0.387 -18.457 1.00 90.69 155 LYS A O 1
ATOM 1201 N N . LEU A 1 156 ? -9.823 1.079 -16.348 1.00 90.81 156 LEU A N 1
ATOM 1202 C CA . LEU A 1 156 ? -9.261 -0.181 -15.889 1.00 90.81 156 LEU A CA 1
ATOM 1203 C C . LEU A 1 156 ? -10.352 -1.259 -15.888 1.00 90.81 156 LEU A C 1
ATOM 1205 O O . LEU A 1 156 ? -11.468 -1.041 -15.419 1.00 90.81 156 LEU A O 1
ATOM 1209 N N . VAL A 1 157 ? -10.024 -2.437 -16.417 1.00 88.94 157 VAL A N 1
ATOM 1210 C CA . VAL A 1 157 ? -10.927 -3.594 -16.468 1.00 88.94 157 VAL A CA 1
ATOM 1211 C C . VAL A 1 157 ? -10.260 -4.796 -15.806 1.00 88.94 157 VAL A C 1
ATOM 1213 O O . VAL A 1 157 ? -9.052 -5.001 -15.931 1.00 88.94 157 VAL A O 1
ATOM 1216 N N . GLY A 1 158 ? -11.065 -5.621 -15.133 1.00 84.94 158 GLY A N 1
ATOM 1217 C CA . GLY A 1 158 ? -10.613 -6.862 -14.498 1.00 84.94 158 GLY A CA 1
ATOM 1218 C C . GLY A 1 158 ? -10.027 -6.671 -13.100 1.00 84.94 158 GLY A C 1
ATOM 1219 O O . GLY A 1 158 ? -9.378 -7.584 -12.596 1.00 84.94 158 GLY A O 1
ATOM 1220 N N . GLN A 1 159 ? -10.240 -5.501 -12.496 1.00 82.50 159 GLN A N 1
ATOM 1221 C CA . GLN A 1 159 ? -9.869 -5.191 -11.123 1.00 82.50 159 GLN A CA 1
ATOM 1222 C C . GLN A 1 159 ? -10.964 -4.308 -10.520 1.00 82.50 159 GLN A C 1
ATOM 1224 O O . GLN A 1 159 ? -10.990 -3.107 -10.764 1.00 82.50 159 GLN A O 1
ATOM 1229 N N . ASP A 1 160 ? -11.853 -4.905 -9.733 1.00 82.19 160 ASP A N 1
ATOM 1230 C CA . ASP A 1 160 ? -12.895 -4.147 -9.047 1.00 82.19 160 ASP A CA 1
ATOM 1231 C C . ASP A 1 160 ? -12.331 -3.607 -7.728 1.00 82.19 160 ASP A C 1
ATOM 1233 O O . ASP A 1 160 ? -11.671 -4.334 -6.971 1.00 82.19 160 ASP A O 1
ATOM 1237 N N . VAL A 1 161 ? -12.603 -2.338 -7.433 1.00 84.19 161 VAL A N 1
ATOM 1238 C CA . VAL A 1 161 ? -12.260 -1.715 -6.152 1.00 84.19 161 VAL A CA 1
ATOM 1239 C C . VAL A 1 161 ? -13.539 -1.255 -5.482 1.00 84.19 161 VAL A C 1
ATOM 1241 O O . VAL A 1 161 ? -14.378 -0.620 -6.107 1.00 84.19 161 VAL A O 1
ATOM 1244 N N . TYR A 1 162 ? -13.681 -1.565 -4.197 1.00 87.75 162 TYR A N 1
ATOM 1245 C CA . TYR A 1 162 ? -14.866 -1.217 -3.424 1.00 87.75 162 TYR A CA 1
ATOM 1246 C C . TYR A 1 162 ? -14.496 -0.300 -2.265 1.00 87.75 162 TYR A C 1
ATOM 1248 O O . TYR A 1 162 ? -13.546 -0.559 -1.522 1.00 87.75 162 TYR A O 1
ATOM 1256 N N . ASN A 1 163 ? -15.285 0.751 -2.087 1.00 89.31 163 ASN A N 1
ATOM 1257 C CA . ASN A 1 163 ? -15.291 1.577 -0.898 1.00 89.31 163 ASN A CA 1
ATOM 1258 C C . ASN A 1 163 ? -16.268 0.994 0.129 1.00 89.31 163 ASN A C 1
ATOM 1260 O O . ASN A 1 163 ? -17.401 0.666 -0.215 1.00 89.31 163 ASN A O 1
ATOM 1264 N N . ILE A 1 164 ? -15.847 0.892 1.390 1.00 92.56 164 ILE A N 1
ATOM 1265 C CA . ILE A 1 164 ? -16.732 0.515 2.497 1.00 92.56 164 ILE A CA 1
ATOM 1266 C C . ILE A 1 164 ? -17.215 1.799 3.167 1.00 92.56 164 ILE A C 1
ATOM 1268 O O . ILE A 1 164 ? -16.447 2.496 3.833 1.00 92.56 164 ILE A O 1
ATOM 1272 N N . LEU A 1 165 ? -18.490 2.118 2.966 1.00 92.44 165 LEU A N 1
ATOM 1273 C CA . LEU A 1 165 ? -19.087 3.385 3.356 1.00 92.44 165 LEU A CA 1
ATOM 1274 C C . LEU A 1 165 ? -19.244 3.491 4.872 1.00 92.44 165 LEU A C 1
ATOM 1276 O O . LEU A 1 165 ? -19.870 2.654 5.521 1.00 92.44 165 LEU A O 1
ATOM 1280 N N . TYR A 1 166 ? -18.730 4.576 5.443 1.00 90.25 166 TYR A N 1
ATOM 1281 C CA . TYR A 1 166 ? -19.053 4.962 6.811 1.00 90.25 166 TYR A CA 1
ATOM 1282 C C . TYR A 1 166 ? -20.403 5.706 6.855 1.00 90.25 166 TYR A C 1
ATOM 1284 O O . TYR A 1 166 ? -20.631 6.578 6.016 1.00 90.25 166 TYR A O 1
ATOM 1292 N N . PRO A 1 167 ? -21.283 5.455 7.844 1.00 92.00 167 PRO A N 1
ATOM 1293 C CA . PRO A 1 167 ? -21.195 4.431 8.884 1.00 92.00 167 PRO A CA 1
ATOM 1294 C C . PRO A 1 167 ? -21.944 3.135 8.522 1.00 92.00 167 PRO A C 1
ATOM 1296 O O . PRO A 1 167 ? -22.199 2.330 9.405 1.00 92.00 167 PRO A O 1
ATOM 1299 N N . SER A 1 168 ? -22.388 2.943 7.278 1.00 92.62 168 SER A N 1
ATOM 1300 C CA . SER A 1 168 ? -23.310 1.848 6.929 1.00 92.62 168 SER A CA 1
ATOM 1301 C C . SER A 1 168 ? -22.636 0.489 6.723 1.00 92.62 168 SER A C 1
ATOM 1303 O O . SER A 1 168 ? -23.314 -0.538 6.769 1.00 92.62 168 SER A O 1
ATOM 1305 N N . GLY A 1 169 ? -21.328 0.473 6.451 1.00 92.38 169 GLY A N 1
ATOM 1306 C CA . GLY A 1 169 ? -20.583 -0.716 6.026 1.00 92.38 169 GLY A CA 1
ATOM 1307 C C . GLY A 1 169 ? -21.042 -1.259 4.673 1.00 92.38 169 GLY A C 1
ATOM 1308 O O . GLY A 1 169 ? -20.771 -2.409 4.331 1.00 92.38 169 GLY A O 1
ATOM 1309 N N . GLU A 1 170 ? -21.790 -0.469 3.901 1.00 94.12 170 GLU A N 1
ATOM 1310 C CA . GLU A 1 170 ? -22.152 -0.820 2.532 1.00 94.12 170 GLU A CA 1
ATOM 1311 C C . GLU A 1 170 ? -20.936 -0.718 1.620 1.00 94.12 170 GLU A C 1
ATOM 1313 O O . GLU A 1 170 ? -20.130 0.198 1.751 1.00 94.12 170 GLU A O 1
ATOM 1318 N N . SER A 1 171 ? -20.806 -1.670 0.699 1.00 92.00 171 SER A N 1
ATOM 1319 C CA . SER A 1 171 ? -19.783 -1.634 -0.335 1.00 92.00 171 SER A CA 1
ATOM 1320 C C . SER A 1 171 ? -20.317 -0.912 -1.565 1.00 92.00 171 SER A C 1
ATOM 1322 O O . SER A 1 171 ? -21.346 -1.310 -2.114 1.00 92.00 171 SER A O 1
ATOM 1324 N N . GLU A 1 172 ? -19.588 0.088 -2.027 1.00 90.56 172 GLU A N 1
ATOM 1325 C CA . GLU A 1 172 ? -19.827 0.773 -3.292 1.00 90.56 172 GLU A CA 1
ATOM 1326 C C . GLU A 1 172 ? -18.609 0.571 -4.190 1.00 90.56 172 GLU A C 1
ATOM 1328 O O . GLU A 1 172 ? -17.481 0.775 -3.749 1.00 90.56 172 GLU A O 1
ATOM 1333 N N . GLU A 1 173 ? -18.817 0.140 -5.432 1.00 86.44 173 GLU A N 1
ATOM 1334 C CA . GLU A 1 173 ? -17.731 0.074 -6.411 1.00 86.44 173 GLU A CA 1
ATOM 1335 C C . GLU A 1 173 ? -17.207 1.491 -6.671 1.00 86.44 173 GLU A C 1
ATOM 1337 O O . GLU A 1 173 ? -17.986 2.415 -6.924 1.00 86.44 173 GLU A O 1
ATOM 1342 N N . ILE A 1 174 ? -15.891 1.676 -6.586 1.00 78.56 174 ILE A N 1
ATOM 1343 C CA . ILE A 1 174 ? -15.271 2.950 -6.923 1.00 78.56 174 ILE A CA 1
ATOM 1344 C C . ILE A 1 174 ? -15.484 3.176 -8.415 1.00 78.56 174 ILE A C 1
ATOM 1346 O O . ILE A 1 174 ? -15.021 2.412 -9.257 1.00 78.56 174 ILE A O 1
ATOM 1350 N N . LYS A 1 175 ? -16.204 4.248 -8.730 1.00 68.69 175 LYS A N 1
ATOM 1351 C CA . LYS A 1 175 ? -16.422 4.679 -10.104 1.00 68.69 175 LYS A CA 1
ATOM 1352 C C . LYS A 1 175 ? -15.220 5.472 -10.598 1.00 68.69 175 LYS A C 1
ATOM 1354 O O . LYS A 1 175 ? -14.644 6.276 -9.858 1.00 68.69 175 LYS A O 1
ATOM 1359 N N . GLY A 1 176 ? -14.872 5.269 -11.866 1.00 59.22 176 GLY A N 1
ATOM 1360 C CA . GLY A 1 176 ? -13.833 6.053 -12.519 1.00 59.22 176 GLY A CA 1
ATOM 1361 C C . GLY A 1 176 ? -14.217 7.530 -12.653 1.00 59.22 176 GLY A C 1
ATOM 1362 O O . GLY A 1 176 ? -15.398 7.884 -12.568 1.00 59.22 176 GLY A O 1
ATOM 1363 N N . PRO A 1 177 ? -13.242 8.425 -12.891 1.00 50.22 177 PRO A N 1
ATOM 1364 C CA . PRO A 1 177 ? -13.528 9.831 -13.148 1.00 50.22 177 PRO A CA 1
ATOM 1365 C C . PRO A 1 177 ? -14.555 9.989 -14.283 1.00 50.22 177 PRO A C 1
ATOM 1367 O O . PRO A 1 177 ? -14.300 9.595 -15.417 1.00 50.22 177 PRO A O 1
ATOM 1370 N N . GLY A 1 178 ? -15.716 10.583 -13.982 1.00 48.19 178 GLY A N 1
ATOM 1371 C CA . GLY A 1 178 ? -16.778 10.846 -14.964 1.00 48.19 178 GLY A CA 1
ATOM 1372 C C . GLY A 1 178 ? -17.872 9.778 -15.071 1.00 48.19 178 GLY A C 1
ATOM 1373 O O . GLY A 1 178 ? -18.797 9.955 -15.863 1.00 48.19 178 GLY A O 1
ATOM 1374 N N . GLU A 1 179 ? -17.818 8.715 -14.270 1.00 47.41 179 GLU A N 1
ATOM 1375 C CA . GLU A 1 179 ? -18.901 7.736 -14.161 1.00 47.41 179 GLU A CA 1
ATOM 1376 C C . GLU A 1 179 ? -19.813 8.090 -12.971 1.00 47.41 179 GLU A C 1
ATOM 1378 O O . GLU A 1 179 ? -19.365 8.144 -11.826 1.00 47.41 179 GLU A O 1
ATOM 1383 N N . ALA A 1 180 ? -21.085 8.398 -13.263 1.00 41.22 180 ALA A N 1
ATOM 1384 C CA . ALA A 1 180 ? -22.115 8.743 -12.274 1.00 41.22 180 ALA A CA 1
ATOM 1385 C C . ALA A 1 180 ? -22.779 7.509 -11.663 1.00 41.22 180 ALA A C 1
ATOM 1387 O O . ALA A 1 180 ? -22.924 6.464 -12.341 1.00 41.22 180 ALA A O 1
#

Sequence (180 aa):
MAYWPEAISCNDFCVEVSYGGRSALFMHLDNSAGAHDVSFENWNYLETGYPASEKNHINPSAGFTTQYKTVDASRCAPLIKTASGNMPFSAATSMGFIANCVLNHKDSWIAKHFELWNIHDSQCNLGHNEICQTPDLKNGVNQTTCTHMLGSQDKLVGQDVYNILYPSGESEEIKGPGEA

Radius of gyration: 17.62 Å; chains: 1; bounding box: 47×29×47 Å

pLDDT: mean 91.51, std 8.3, range [41.22, 97.44]

Foldseek 3Di:
DWAEQDDDALWQQWKWKADPRDIDIDGHDHHDPHDTDDAQQVVLCRVFVGGLLVQVSFDDDDDDDIDMDGDTNVVCLVVQDDPQSAAEDELQPCLVNQLCCVPVVVVGPNVVGYWYALQADPQSFAGEGWTWDDDPSVVPDSHIGTPDDRNGRDTYPDDWDWGQDPPRRDTDTDHRVPDD

Secondary structure (DSSP, 8-state):
-EEESSPP-SSTTEEEEEETTEEEEEEEEEE-SS--EE-HHHHHHHHHSS-TTSGGG---------EEEE--GGGGGGG--STT-PEEEE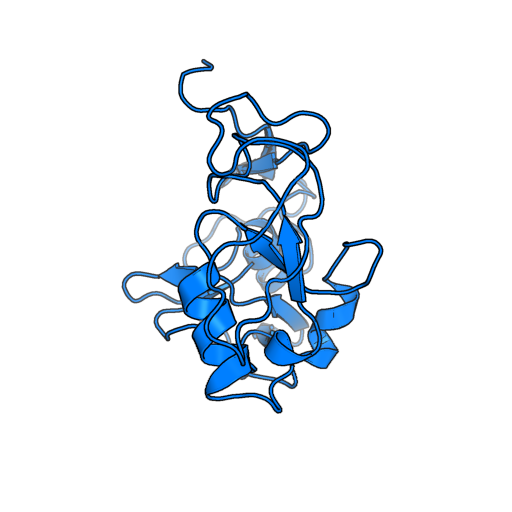TTT-HHHHHHHHHH-TTSHHHHSEEEEEE-STTS-BEEEEEEBPP-GGGT----B-SSPTT--SBP-S---EEE-TTT--EEEPPPTT--